Protein AF-A0AAV9B3M1-F1 (afdb_monomer_lite)

Radius of gyration: 14.3 Å; chains: 1; bounding box: 33×23×46 Å

Structure (mmCIF, N/CA/C/O backbone):
data_AF-A0AAV9B3M1-F1
#
_entry.id   AF-A0AAV9B3M1-F1
#
loop_
_atom_site.group_PDB
_atom_site.id
_atom_site.type_symbol
_atom_site.label_atom_id
_atom_site.label_alt_id
_atom_site.label_comp_id
_atom_site.label_asym_id
_atom_site.label_entity_id
_atom_site.label_seq_id
_atom_site.pdbx_PDB_ins_code
_atom_site.Cartn_x
_atom_site.Cartn_y
_atom_site.Cartn_z
_atom_site.occupancy
_atom_site.B_iso_or_equiv
_atom_site.auth_seq_id
_atom_site.auth_comp_id
_atom_site.auth_asym_id
_atom_site.auth_atom_id
_atom_site.pdbx_PDB_model_num
ATOM 1 N N . MET A 1 1 ? -18.473 13.541 -7.518 1.00 41.47 1 MET A N 1
ATOM 2 C CA . MET A 1 1 ? -18.076 12.246 -6.933 1.00 41.47 1 MET A CA 1
ATOM 3 C C . MET A 1 1 ? -17.031 12.593 -5.901 1.00 41.47 1 MET A C 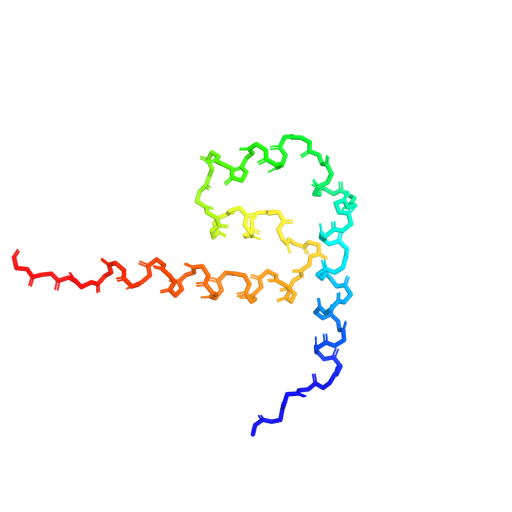1
ATOM 5 O O . MET A 1 1 ? -15.916 12.945 -6.260 1.00 41.47 1 MET A O 1
ATOM 9 N N . GLU A 1 2 ? -17.516 12.782 -4.683 1.00 50.19 2 GLU A N 1
ATOM 10 C CA . GLU A 1 2 ? -16.836 13.490 -3.603 1.00 50.19 2 GLU A CA 1
ATOM 11 C C . GLU A 1 2 ? -15.702 12.616 -3.069 1.00 50.19 2 GLU A C 1
ATOM 13 O O . GLU A 1 2 ? -15.886 11.420 -2.870 1.00 50.19 2 GLU A O 1
ATOM 18 N N . SER A 1 3 ? -14.507 13.181 -2.922 1.00 60.28 3 SER A N 1
ATOM 19 C CA . SER A 1 3 ? -13.397 12.494 -2.270 1.00 60.28 3 SER A CA 1
ATOM 20 C C . SER A 1 3 ? -13.757 12.337 -0.797 1.00 60.28 3 SER A C 1
ATOM 22 O O . SER A 1 3 ? -13.616 13.301 -0.049 1.00 60.28 3 SER A O 1
ATOM 24 N N . ASP A 1 4 ? -14.249 11.162 -0.396 1.00 77.50 4 ASP A N 1
ATOM 25 C CA . ASP A 1 4 ? -14.620 10.872 0.988 1.00 77.50 4 ASP A CA 1
ATOM 26 C C . ASP A 1 4 ? -13.456 11.245 1.929 1.00 77.50 4 ASP A C 1
ATOM 28 O O . ASP A 1 4 ? -12.404 10.586 1.911 1.00 77.50 4 ASP A O 1
ATOM 32 N N . PRO A 1 5 ? -13.592 12.300 2.753 1.00 77.62 5 PRO A N 1
ATOM 33 C CA . PRO A 1 5 ? -12.489 12.803 3.568 1.00 77.62 5 PRO A CA 1
ATOM 34 C C . PRO A 1 5 ? -12.011 11.755 4.580 1.00 77.62 5 PRO A C 1
ATOM 36 O O . PRO A 1 5 ? -10.830 11.705 4.917 1.00 77.62 5 PRO A O 1
ATOM 39 N N . GLU A 1 6 ? -12.897 10.849 4.998 1.00 82.12 6 GLU A N 1
ATOM 40 C CA . GLU A 1 6 ? -12.563 9.711 5.855 1.00 82.12 6 GLU A CA 1
ATOM 41 C C . GLU A 1 6 ? -11.653 8.684 5.169 1.00 82.12 6 GLU A C 1
ATOM 43 O O . GLU A 1 6 ? -10.752 8.125 5.800 1.00 82.12 6 GLU A O 1
ATOM 48 N N . VAL A 1 7 ? -11.858 8.428 3.875 1.00 81.06 7 VAL A N 1
ATOM 49 C CA . VAL A 1 7 ? -11.001 7.517 3.102 1.00 81.06 7 VAL A CA 1
ATOM 50 C C . VAL A 1 7 ? -9.628 8.152 2.908 1.00 81.06 7 VAL A C 1
ATOM 52 O O . VAL A 1 7 ? -8.608 7.477 3.063 1.00 81.06 7 VAL A O 1
ATOM 55 N N . GLN A 1 8 ? -9.589 9.461 2.646 1.00 81.69 8 GLN A N 1
ATOM 56 C CA . GLN A 1 8 ? -8.338 10.200 2.511 1.00 81.69 8 GLN A CA 1
ATOM 57 C C . GLN A 1 8 ? -7.545 10.252 3.829 1.00 81.69 8 GLN A C 1
ATOM 59 O O . GLN A 1 8 ? -6.334 10.037 3.806 1.00 81.69 8 GLN A O 1
ATOM 64 N N . ASP A 1 9 ? -8.202 10.454 4.976 1.00 86.81 9 ASP A N 1
ATOM 65 C CA . ASP A 1 9 ? -7.562 10.396 6.302 1.00 86.81 9 ASP A CA 1
ATOM 66 C C . ASP A 1 9 ? -6.969 9.005 6.584 1.00 86.81 9 ASP A C 1
ATOM 68 O O . ASP A 1 9 ? -5.801 8.876 6.968 1.00 86.81 9 ASP A O 1
ATOM 72 N N . ARG A 1 10 ? -7.730 7.936 6.308 1.00 86.56 10 ARG A N 1
ATOM 73 C CA . ARG A 1 10 ? -7.246 6.552 6.450 1.00 86.56 10 ARG A CA 1
ATOM 74 C C . ARG A 1 10 ? -6.060 6.272 5.532 1.00 86.56 10 ARG A C 1
ATOM 76 O O . ARG A 1 10 ? -5.098 5.632 5.962 1.00 86.56 10 ARG A O 1
ATOM 83 N N . LEU A 1 11 ? -6.100 6.764 4.294 1.00 86.50 11 LEU A N 1
ATOM 84 C CA . LEU A 1 11 ? -5.000 6.651 3.341 1.00 86.50 11 LEU A CA 1
ATOM 85 C C . LEU A 1 11 ? -3.760 7.394 3.840 1.00 86.50 11 LEU A C 1
ATOM 87 O O . LEU A 1 11 ? -2.675 6.822 3.816 1.00 86.50 11 LEU A O 1
ATOM 91 N N . GLN A 1 12 ? -3.899 8.630 4.327 1.00 85.19 12 GLN A N 1
ATOM 92 C CA . GLN A 1 12 ? -2.773 9.397 4.859 1.00 85.19 12 GLN A CA 1
ATOM 93 C C . GLN A 1 12 ? -2.151 8.733 6.087 1.00 85.19 12 GLN A C 1
ATOM 95 O O . GLN A 1 12 ? -0.927 8.666 6.177 1.00 85.19 12 GLN A O 1
ATOM 100 N N . LYS A 1 13 ? -2.959 8.173 6.994 1.00 87.75 13 LYS A N 1
ATOM 101 C CA . LYS A 1 13 ? -2.456 7.390 8.135 1.00 87.75 13 LYS A CA 1
ATOM 102 C C . LYS A 1 13 ? -1.677 6.158 7.678 1.00 87.75 13 LYS A C 1
ATOM 104 O O . LYS A 1 13 ? -0.574 5.916 8.162 1.00 87.75 13 LYS A O 1
ATOM 109 N N . GLN A 1 14 ? -2.206 5.413 6.707 1.00 87.81 14 GLN A N 1
ATOM 110 C CA . GLN A 1 14 ? -1.526 4.248 6.128 1.00 87.81 14 GLN A CA 1
ATOM 111 C C . GLN A 1 14 ? -0.244 4.632 5.369 1.00 87.81 14 GLN A C 1
ATOM 113 O O . GLN A 1 14 ? 0.765 3.936 5.465 1.00 87.81 14 GLN A O 1
ATOM 118 N N . LEU A 1 15 ? -0.257 5.755 4.648 1.00 85.88 15 LEU A N 1
ATOM 119 C CA . LEU A 1 15 ? 0.909 6.307 3.959 1.00 85.88 15 LEU A CA 1
ATOM 120 C C . LEU A 1 15 ? 1.987 6.717 4.959 1.00 85.88 15 LEU A C 1
ATOM 122 O O . LEU A 1 15 ? 3.157 6.405 4.762 1.00 85.88 15 LEU A O 1
ATOM 126 N N . ASN A 1 16 ? 1.600 7.389 6.041 1.00 86.25 16 ASN A N 1
ATOM 127 C CA . ASN A 1 16 ? 2.513 7.783 7.100 1.00 86.25 16 ASN A CA 1
ATOM 128 C C . ASN A 1 16 ? 3.124 6.546 7.778 1.00 86.25 16 ASN A C 1
ATOM 130 O O . ASN A 1 16 ? 4.337 6.489 7.931 1.00 86.25 16 ASN A O 1
ATOM 134 N N . TYR A 1 17 ? 2.326 5.511 8.055 1.00 84.00 17 TYR A N 1
ATOM 135 C CA . TYR A 1 17 ? 2.809 4.223 8.566 1.00 84.00 17 TYR A CA 1
ATOM 136 C C . TYR A 1 17 ? 3.845 3.563 7.635 1.00 84.00 17 TYR A C 1
ATOM 138 O O . TYR A 1 17 ? 4.893 3.096 8.086 1.00 84.00 17 TYR A O 1
ATOM 146 N N . TYR A 1 18 ? 3.585 3.583 6.324 1.00 81.06 18 TYR A N 1
ATOM 147 C CA . TYR A 1 18 ? 4.523 3.109 5.305 1.00 81.06 18 TYR A CA 1
ATOM 148 C C . TYR A 1 18 ? 5.810 3.954 5.251 1.00 81.06 18 TYR A C 1
ATOM 150 O O . TYR A 1 18 ? 6.912 3.404 5.232 1.00 81.06 18 TYR A O 1
ATOM 158 N N . LEU A 1 19 ? 5.691 5.287 5.257 1.00 80.94 19 LEU A N 1
ATOM 159 C CA . LEU A 1 19 ? 6.816 6.231 5.188 1.00 80.94 19 LEU A CA 1
ATOM 160 C C . LEU A 1 19 ? 7.693 6.208 6.435 1.00 80.94 19 LEU A C 1
ATOM 162 O O . LEU A 1 19 ? 8.913 6.307 6.320 1.00 80.94 19 LEU A O 1
ATOM 166 N N . GLN A 1 20 ? 7.092 6.016 7.609 1.00 81.50 20 GLN A N 1
ATOM 167 C CA . GLN A 1 20 ? 7.822 5.790 8.852 1.00 81.50 20 GLN A CA 1
ATOM 168 C C . GLN A 1 20 ? 8.656 4.504 8.807 1.00 81.50 20 GLN A C 1
ATOM 170 O O . GLN A 1 20 ? 9.460 4.286 9.708 1.00 81.50 20 GLN A O 1
ATOM 175 N N . LYS A 1 21 ? 8.498 3.669 7.761 1.00 69.25 21 LYS A N 1
ATOM 176 C CA . LYS A 1 21 ? 9.084 2.332 7.659 1.00 69.25 21 LYS A CA 1
ATOM 177 C C . LYS A 1 21 ? 8.870 1.609 8.978 1.00 69.25 21 LYS A C 1
ATOM 179 O O . LYS A 1 21 ? 9.838 1.173 9.589 1.00 69.25 21 LYS A O 1
ATOM 184 N N . SER A 1 22 ? 7.625 1.540 9.433 1.00 68.12 22 SER A N 1
ATOM 185 C CA . SER A 1 22 ? 7.241 0.847 10.661 1.00 68.12 22 SER A CA 1
ATOM 186 C C . SER A 1 22 ? 6.611 -0.507 10.321 1.00 68.12 22 SER A C 1
ATOM 188 O O . SER A 1 22 ? 5.957 -0.665 9.287 1.00 68.12 22 SER A O 1
ATOM 190 N N . GLY A 1 23 ? 6.836 -1.512 11.169 1.00 73.38 23 GLY A N 1
ATOM 191 C CA . GLY A 1 23 ? 6.311 -2.867 10.979 1.00 73.38 23 GLY A CA 1
ATOM 192 C C . GLY A 1 23 ? 7.017 -3.653 9.867 1.00 73.38 23 GLY A C 1
ATOM 193 O O . GLY A 1 23 ? 8.239 -3.770 9.840 1.00 73.38 23 GLY A O 1
ATOM 194 N N . LEU A 1 24 ? 6.246 -4.230 8.939 1.00 71.44 24 LEU A N 1
ATOM 195 C CA . LEU A 1 24 ? 6.794 -5.066 7.857 1.00 71.44 24 LEU A CA 1
ATOM 196 C C . LEU A 1 24 ? 7.656 -4.262 6.873 1.00 71.44 24 LEU A C 1
ATOM 198 O O . LEU A 1 24 ? 8.616 -4.788 6.316 1.00 71.44 24 LEU A O 1
ATOM 202 N N . PHE A 1 25 ? 7.365 -2.974 6.694 1.00 71.62 25 PHE A N 1
ATOM 203 C CA . PHE A 1 25 ? 8.097 -2.099 5.775 1.00 71.62 25 PHE A CA 1
ATOM 204 C C . PHE A 1 25 ? 9.489 -1.695 6.288 1.00 71.62 25 PHE A C 1
ATOM 206 O O . PHE A 1 25 ? 10.324 -1.253 5.499 1.00 71.62 25 PHE A O 1
ATOM 213 N N . SER A 1 26 ? 9.767 -1.886 7.584 1.00 75.62 26 SER A N 1
ATOM 214 C CA . SER A 1 26 ? 11.108 -1.751 8.177 1.00 75.62 26 SER A CA 1
ATOM 215 C C . SER A 1 26 ? 12.020 -2.919 7.823 1.00 75.62 26 SER A C 1
ATOM 217 O O . SER A 1 26 ? 13.242 -2.823 7.946 1.00 75.62 26 SER A O 1
ATOM 219 N N . TRP A 1 27 ? 11.438 -4.060 7.447 1.00 80.12 27 TRP A N 1
ATOM 220 C CA . TRP A 1 27 ? 12.186 -5.293 7.301 1.00 80.12 27 TRP A CA 1
ATOM 221 C C . TRP A 1 27 ? 13.013 -5.244 6.017 1.00 80.12 27 TRP A C 1
ATOM 223 O O . TRP A 1 27 ? 12.476 -5.176 4.911 1.00 80.12 27 TRP A O 1
ATOM 233 N N . GLY A 1 28 ? 14.339 -5.342 6.148 1.00 76.44 28 GLY A N 1
ATOM 234 C CA . GLY A 1 28 ? 15.260 -5.351 5.007 1.00 76.44 28 GLY A CA 1
ATOM 235 C C . GLY A 1 28 ? 14.902 -6.380 3.924 1.00 76.44 28 GLY A C 1
ATOM 236 O O . GLY A 1 28 ? 15.065 -6.103 2.742 1.00 76.44 28 GLY A O 1
ATOM 237 N N . THR A 1 29 ? 14.342 -7.534 4.294 1.00 78.00 29 THR A N 1
ATOM 238 C CA . THR A 1 29 ? 13.816 -8.552 3.373 1.00 78.00 29 THR A CA 1
ATOM 239 C C . THR A 1 29 ? 12.657 -8.036 2.522 1.00 78.00 29 THR A C 1
ATOM 241 O O . THR A 1 29 ? 12.623 -8.295 1.326 1.00 78.00 29 THR A O 1
ATOM 244 N N . ILE A 1 30 ? 11.735 -7.271 3.107 1.00 79.31 30 ILE A N 1
ATOM 245 C CA . ILE A 1 30 ? 10.578 -6.688 2.417 1.00 79.31 30 ILE A CA 1
ATOM 246 C C . ILE A 1 30 ? 11.040 -5.569 1.479 1.00 79.31 30 ILE A C 1
ATOM 248 O O . ILE A 1 30 ? 10.608 -5.504 0.330 1.00 79.31 30 ILE A O 1
ATOM 252 N N . VAL A 1 31 ? 12.002 -4.755 1.919 1.00 77.75 31 VAL A N 1
ATOM 253 C CA . VAL A 1 31 ? 12.637 -3.723 1.083 1.00 77.75 31 VAL A CA 1
ATOM 254 C C . VAL A 1 31 ? 13.395 -4.339 -0.098 1.00 77.75 31 VAL A C 1
ATOM 256 O O . VAL A 1 31 ? 13.255 -3.863 -1.218 1.00 77.75 31 VAL A O 1
ATOM 259 N N . ARG A 1 32 ? 14.146 -5.426 0.114 1.00 81.38 32 ARG A N 1
ATOM 260 C CA . ARG A 1 32 ? 14.844 -6.157 -0.962 1.00 81.38 32 ARG A CA 1
ATOM 261 C C . ARG A 1 32 ? 13.873 -6.856 -1.909 1.00 81.38 32 ARG A C 1
ATOM 263 O O . ARG A 1 32 ? 14.069 -6.829 -3.118 1.00 81.38 32 ARG A O 1
ATOM 270 N N . ALA A 1 33 ? 12.797 -7.436 -1.379 1.00 79.94 33 ALA A N 1
ATOM 271 C CA . ALA A 1 33 ? 11.751 -8.041 -2.195 1.00 79.94 33 ALA A CA 1
ATOM 272 C C . ALA A 1 33 ? 11.064 -7.005 -3.097 1.00 79.94 33 ALA A C 1
ATOM 274 O O . ALA A 1 33 ? 10.612 -7.360 -4.177 1.00 79.94 33 ALA A O 1
ATOM 275 N N . ARG A 1 34 ? 11.010 -5.725 -2.704 1.00 79.00 34 ARG A N 1
ATOM 276 C CA . ARG A 1 34 ? 10.471 -4.658 -3.563 1.00 79.00 34 ARG A CA 1
ATOM 277 C C . ARG A 1 34 ? 11.277 -4.483 -4.852 1.00 79.00 34 ARG A C 1
ATOM 279 O O . ARG A 1 34 ? 10.690 -4.166 -5.875 1.00 79.00 34 ARG A O 1
ATOM 286 N N . ASP A 1 35 ? 12.590 -4.670 -4.780 1.00 77.12 35 ASP A N 1
ATOM 287 C CA . ASP A 1 35 ? 13.505 -4.561 -5.922 1.00 77.12 35 ASP A CA 1
ATOM 288 C C . ASP A 1 35 ? 13.506 -5.842 -6.773 1.00 77.12 35 ASP A C 1
ATOM 290 O O . ASP A 1 35 ? 13.580 -5.799 -7.995 1.00 77.12 35 ASP A O 1
ATOM 294 N N . ASN A 1 36 ? 13.338 -6.998 -6.124 1.00 81.25 36 ASN A N 1
ATOM 295 C CA . ASN A 1 36 ? 13.364 -8.298 -6.790 1.00 81.25 36 ASN A CA 1
ATOM 296 C C . ASN A 1 36 ? 12.009 -8.743 -7.380 1.00 81.25 36 ASN A C 1
ATOM 298 O O . ASN A 1 36 ? 11.967 -9.663 -8.191 1.00 81.25 36 ASN A O 1
ATOM 302 N N . THR A 1 37 ? 10.895 -8.117 -6.981 1.00 79.94 37 THR A N 1
ATOM 303 C CA . THR A 1 37 ? 9.538 -8.501 -7.411 1.00 79.94 37 THR A CA 1
ATOM 304 C C . THR A 1 37 ? 8.839 -7.357 -8.136 1.00 79.94 37 THR A C 1
ATOM 306 O O . THR A 1 37 ? 9.074 -6.188 -7.847 1.00 79.94 37 THR A O 1
ATOM 309 N N . ILE A 1 38 ? 7.891 -7.689 -9.018 1.00 84.25 38 ILE A N 1
ATOM 310 C CA . ILE A 1 38 ? 7.022 -6.700 -9.667 1.00 84.25 38 ILE A CA 1
ATOM 311 C C . ILE A 1 38 ? 6.326 -5.857 -8.585 1.00 84.25 38 ILE A C 1
ATOM 313 O O . ILE A 1 38 ? 5.708 -6.427 -7.678 1.00 84.25 38 ILE A O 1
ATOM 317 N N . PRO A 1 39 ? 6.365 -4.517 -8.675 1.00 80.75 39 PRO A N 1
ATOM 318 C CA . PRO A 1 39 ? 5.888 -3.643 -7.609 1.00 80.75 39 PRO A CA 1
ATOM 319 C C . PRO A 1 39 ? 4.396 -3.850 -7.310 1.00 80.75 39 PRO A C 1
ATOM 321 O O . PRO A 1 39 ? 4.007 -3.835 -6.146 1.00 80.75 39 PRO A O 1
ATOM 324 N N . VAL A 1 40 ? 3.569 -4.148 -8.319 1.00 83.94 40 VAL A N 1
ATOM 325 C CA . VAL A 1 40 ? 2.155 -4.534 -8.129 1.00 83.94 40 VAL A CA 1
ATOM 326 C C . VAL A 1 40 ? 2.019 -5.789 -7.258 1.00 83.94 40 VAL A C 1
ATOM 328 O O . VAL A 1 40 ? 1.245 -5.795 -6.305 1.00 83.94 40 VAL A O 1
ATOM 331 N N . ASN A 1 41 ? 2.811 -6.826 -7.539 1.00 85.50 41 ASN A N 1
ATOM 332 C CA . ASN A 1 41 ? 2.767 -8.102 -6.823 1.00 85.50 41 ASN A CA 1
ATOM 333 C C . ASN A 1 41 ? 3.304 -7.974 -5.388 1.00 85.50 41 ASN A C 1
ATOM 335 O O . ASN A 1 41 ? 2.822 -8.618 -4.459 1.00 85.50 41 ASN A O 1
ATOM 339 N N . TRP A 1 42 ? 4.292 -7.101 -5.188 1.00 87.19 42 TRP A N 1
ATOM 340 C CA . TRP A 1 42 ? 4.798 -6.770 -3.862 1.00 87.19 42 TRP A 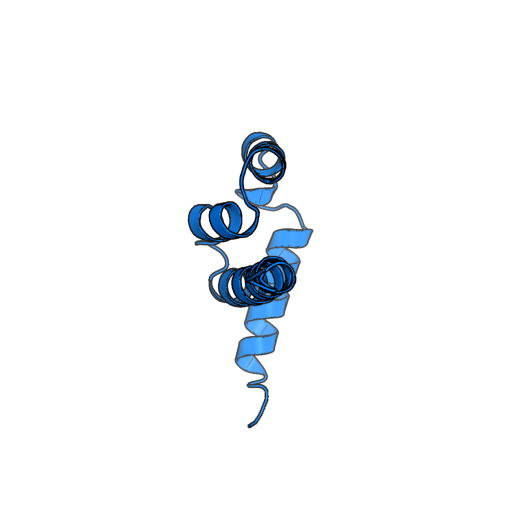CA 1
ATOM 341 C C . TRP A 1 42 ? 3.737 -6.061 -3.009 1.00 87.19 42 TRP A C 1
ATOM 343 O O . TRP A 1 42 ? 3.536 -6.427 -1.849 1.00 87.19 42 TRP A O 1
ATOM 353 N N . TRP A 1 43 ? 3.016 -5.090 -3.585 1.00 87.38 43 TRP A N 1
ATOM 354 C CA . TRP A 1 43 ? 1.911 -4.412 -2.900 1.00 87.38 43 TRP A CA 1
ATOM 355 C C . TRP A 1 43 ? 0.741 -5.354 -2.617 1.00 87.38 43 TRP A C 1
ATOM 357 O O . TRP A 1 43 ? 0.132 -5.240 -1.556 1.00 87.38 43 TRP A O 1
ATOM 367 N N . ASP A 1 44 ? 0.451 -6.308 -3.500 1.00 85.19 44 ASP A N 1
ATOM 368 C CA . ASP A 1 44 ? -0.550 -7.346 -3.241 1.00 85.19 44 ASP A CA 1
ATOM 369 C C . ASP A 1 44 ? -0.178 -8.207 -2.020 1.00 85.19 44 ASP A C 1
ATOM 371 O O . ASP A 1 44 ? -0.968 -8.341 -1.081 1.00 85.19 44 ASP A O 1
ATOM 375 N N . LYS A 1 45 ? 1.074 -8.684 -1.985 1.00 84.50 45 LYS A N 1
ATOM 376 C CA . LYS A 1 45 ? 1.578 -9.623 -0.974 1.00 84.50 45 LYS A 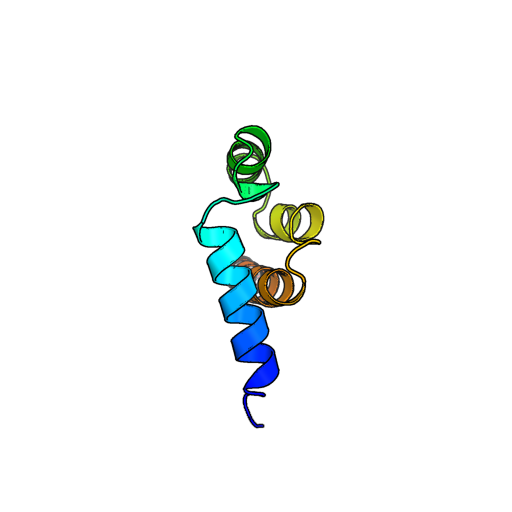CA 1
ATOM 377 C C . LYS A 1 45 ? 1.836 -8.997 0.398 1.00 84.50 45 LYS A C 1
ATOM 379 O O . LYS A 1 45 ? 1.565 -9.624 1.418 1.00 84.50 45 LYS A O 1
ATOM 384 N N . TYR A 1 46 ? 2.372 -7.776 0.439 1.00 82.88 46 TYR A N 1
ATOM 385 C CA . TYR A 1 46 ? 2.800 -7.115 1.682 1.00 82.88 46 TYR A CA 1
ATOM 386 C C . TYR A 1 46 ? 1.941 -5.905 2.067 1.00 82.88 46 TYR A C 1
ATOM 388 O O . TYR A 1 46 ? 1.960 -5.471 3.217 1.00 82.88 46 TYR A O 1
ATOM 396 N N . GLY A 1 47 ? 1.123 -5.390 1.146 1.00 83.56 47 GLY A N 1
ATOM 397 C CA . GLY A 1 47 ? 0.205 -4.277 1.394 1.00 83.56 47 GLY A CA 1
ATOM 398 C C . GLY A 1 47 ? -1.072 -4.660 2.148 1.00 83.56 47 GLY A C 1
ATOM 399 O O . GLY A 1 47 ? -1.969 -3.831 2.268 1.00 83.56 47 GLY A O 1
ATOM 400 N N . GLY A 1 48 ? -1.185 -5.887 2.668 1.00 82.69 48 GLY A N 1
ATOM 401 C CA . GLY A 1 48 ? -2.359 -6.336 3.427 1.00 82.69 48 GLY A CA 1
ATOM 402 C C . GLY A 1 48 ? -2.627 -5.523 4.702 1.00 82.69 48 GLY A C 1
ATOM 403 O O . GLY A 1 48 ? -3.781 -5.357 5.081 1.00 82.69 48 GLY A O 1
ATOM 404 N N . GLN A 1 49 ? -1.586 -4.955 5.324 1.00 79.50 49 GLN A N 1
ATOM 405 C CA . GLN A 1 49 ? -1.728 -4.082 6.502 1.00 79.50 49 GLN A CA 1
ATOM 406 C C . GLN A 1 49 ? -2.230 -2.672 6.163 1.00 79.50 49 GLN A C 1
ATOM 408 O O . GLN A 1 49 ? -2.676 -1.938 7.041 1.00 79.50 49 GLN A O 1
ATOM 413 N N . VAL A 1 50 ? -2.159 -2.288 4.889 1.00 87.44 50 VAL A N 1
ATOM 414 C CA . VAL A 1 50 ? -2.530 -0.962 4.394 1.00 87.44 50 VAL A CA 1
ATOM 415 C C . VAL A 1 50 ? -3.446 -1.109 3.172 1.00 87.44 50 VAL A C 1
ATOM 417 O O . VAL A 1 50 ? -3.048 -0.814 2.045 1.00 87.44 50 VAL A O 1
ATOM 420 N N . PRO A 1 51 ? -4.684 -1.607 3.356 1.00 85.00 51 PRO A N 1
ATOM 421 C CA . PRO A 1 51 ? -5.549 -2.003 2.247 1.00 85.00 51 PRO A CA 1
ATOM 422 C C . PRO A 1 51 ? -5.944 -0.838 1.332 1.00 85.00 51 PRO A C 1
ATOM 424 O O . PRO A 1 51 ? -6.091 -1.051 0.128 1.00 85.00 51 PRO A O 1
ATOM 427 N N . GLU A 1 52 ? -6.078 0.378 1.868 1.00 87.06 52 GLU A N 1
ATOM 428 C CA . GLU A 1 52 ? -6.422 1.567 1.079 1.00 87.06 52 GLU A CA 1
ATOM 429 C C . GLU A 1 52 ? -5.208 2.052 0.285 1.00 87.06 52 GLU A C 1
ATOM 431 O O . GLU A 1 52 ? -5.299 2.257 -0.927 1.00 87.06 52 GLU A O 1
ATOM 436 N N . LEU A 1 53 ? -4.037 2.122 0.929 1.00 87.00 53 LEU A N 1
ATOM 437 C CA . LEU A 1 53 ? -2.789 2.472 0.249 1.00 87.00 53 LEU A CA 1
ATOM 438 C C . LEU A 1 53 ? -2.425 1.454 -0.829 1.00 87.00 53 LEU A C 1
ATOM 440 O O . LEU A 1 53 ? -2.028 1.842 -1.923 1.00 87.00 53 LEU A O 1
ATOM 444 N N . ARG A 1 54 ? -2.614 0.161 -0.554 1.00 88.44 54 ARG A N 1
ATOM 445 C CA . ARG A 1 54 ? -2.400 -0.924 -1.512 1.00 88.44 54 ARG A CA 1
ATOM 446 C C . ARG A 1 54 ? -3.250 -0.737 -2.763 1.00 88.44 54 ARG A C 1
ATOM 448 O O . ARG A 1 54 ? -2.712 -0.844 -3.857 1.00 88.44 54 ARG A O 1
ATOM 455 N N . LYS A 1 55 ? -4.551 -0.452 -2.630 1.00 86.56 55 LYS A N 1
ATOM 456 C CA . LYS A 1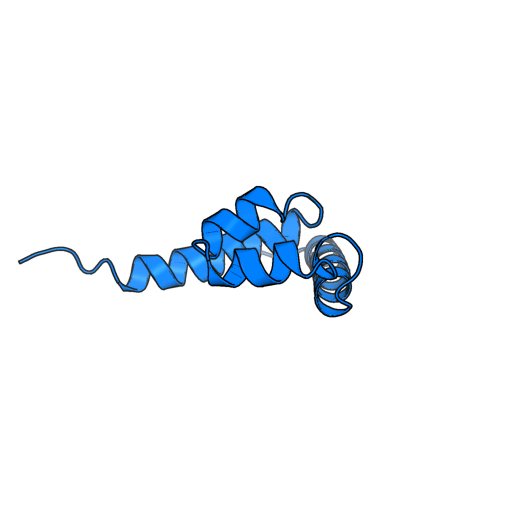 55 ? -5.438 -0.231 -3.788 1.00 86.56 55 LYS A CA 1
ATOM 457 C C . LYS A 1 55 ? -4.935 0.922 -4.655 1.00 86.56 55 LYS A C 1
ATOM 459 O O . LYS A 1 55 ? -4.868 0.784 -5.873 1.00 86.56 55 LYS A O 1
ATOM 464 N N . VAL A 1 56 ? -4.553 2.035 -4.027 1.00 86.19 56 VAL A N 1
ATOM 465 C CA . VAL A 1 56 ? -4.022 3.211 -4.731 1.00 86.19 56 VAL A CA 1
ATOM 466 C C . VAL A 1 56 ? -2.679 2.891 -5.390 1.00 86.19 56 VAL A C 1
ATOM 468 O O . VAL A 1 56 ? -2.497 3.182 -6.568 1.00 86.19 56 VAL A O 1
ATOM 471 N N . ALA A 1 57 ? -1.768 2.228 -4.679 1.00 86.56 57 ALA A N 1
ATOM 472 C CA . ALA A 1 57 ? -0.464 1.839 -5.198 1.00 86.56 57 ALA A CA 1
ATOM 473 C C . ALA A 1 57 ? -0.586 0.862 -6.375 1.00 86.56 57 ALA A C 1
ATOM 475 O O . ALA A 1 57 ? -0.002 1.110 -7.424 1.00 86.56 57 ALA A O 1
ATOM 476 N N . ILE A 1 58 ? -1.388 -0.200 -6.245 1.00 86.31 58 ILE A N 1
ATOM 477 C CA . ILE A 1 58 ? -1.665 -1.153 -7.329 1.00 86.31 58 ILE A CA 1
ATOM 478 C C . ILE A 1 58 ? -2.299 -0.438 -8.521 1.00 86.31 58 ILE A C 1
ATOM 480 O O . ILE A 1 58 ? -1.897 -0.695 -9.649 1.00 86.31 58 ILE A O 1
ATOM 484 N N . LYS A 1 59 ? -3.242 0.486 -8.297 1.00 85.25 59 LYS A N 1
ATOM 485 C CA . LYS A 1 59 ? -3.866 1.257 -9.378 1.00 85.25 59 LYS A CA 1
ATOM 486 C C . LYS A 1 59 ? -2.841 2.124 -10.106 1.00 85.25 59 LYS A C 1
ATOM 488 O O . LYS A 1 59 ? -2.751 2.038 -11.320 1.00 85.25 59 LYS A O 1
ATOM 493 N N . ILE A 1 60 ? -2.035 2.910 -9.393 1.00 84.38 60 ILE A N 1
ATOM 494 C CA . ILE A 1 60 ? -1.011 3.778 -10.001 1.00 84.38 60 ILE A CA 1
ATOM 495 C C . ILE A 1 60 ? 0.041 2.938 -10.741 1.00 84.38 60 ILE A C 1
ATOM 497 O O . ILE A 1 60 ? 0.338 3.194 -11.906 1.00 84.38 60 ILE A O 1
ATOM 501 N N . LEU A 1 61 ? 0.572 1.897 -10.098 1.00 81.81 61 LEU A N 1
ATOM 502 C CA . LEU A 1 61 ? 1.608 1.032 -10.669 1.00 81.81 61 LEU A CA 1
ATOM 503 C C . LEU A 1 61 ? 1.086 0.189 -11.837 1.00 81.81 61 LEU A C 1
ATOM 505 O O . LEU A 1 61 ? 1.777 0.038 -12.841 1.00 81.81 61 LEU A O 1
ATOM 509 N N . GLY A 1 62 ? -0.142 -0.317 -11.727 1.00 72.62 62 GLY A N 1
ATOM 510 C CA . GLY A 1 62 ? -0.842 -1.030 -12.790 1.00 72.62 62 GLY A CA 1
ATOM 511 C C . GLY A 1 62 ? -1.109 -0.130 -13.992 1.00 72.62 62 GLY A C 1
ATOM 512 O O . GLY A 1 62 ? -0.847 -0.540 -15.114 1.00 72.62 62 GLY A O 1
ATOM 513 N N . LEU A 1 63 ? -1.507 1.128 -13.770 1.00 69.69 63 LEU A N 1
ATOM 514 C CA . LEU A 1 63 ? -1.643 2.126 -14.8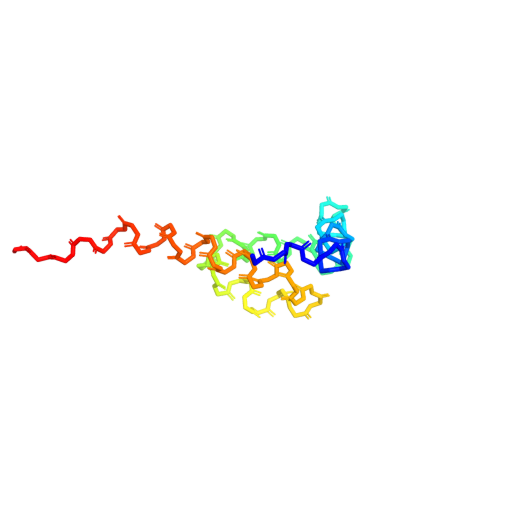37 1.00 69.69 63 LEU A CA 1
ATOM 515 C C . LEU A 1 63 ? -0.300 2.439 -15.513 1.00 69.69 63 LEU A C 1
ATOM 517 O O . LEU A 1 63 ? -0.256 2.620 -16.727 1.00 69.69 63 LEU A O 1
ATOM 521 N N . THR A 1 64 ? 0.804 2.451 -14.759 1.00 62.78 64 THR A N 1
ATOM 522 C CA . THR A 1 64 ? 2.139 2.694 -15.335 1.00 62.78 64 THR A CA 1
ATOM 523 C C . THR A 1 64 ? 2.638 1.484 -16.139 1.00 62.78 64 THR A C 1
ATOM 525 O O . THR A 1 64 ? 3.275 1.661 -17.172 1.00 62.78 64 THR A O 1
ATOM 528 N N . CYS A 1 65 ? 2.295 0.255 -15.726 1.00 54.50 65 CYS A N 1
ATOM 529 C CA . CYS A 1 65 ? 2.558 -0.959 -16.513 1.00 54.50 65 CYS A CA 1
ATOM 530 C C . CYS A 1 65 ? 1.664 -1.063 -17.761 1.00 54.50 65 CYS A C 1
ATOM 532 O O . CYS A 1 65 ? 2.153 -1.459 -18.816 1.00 54.50 65 CYS A O 1
ATOM 534 N N . SER A 1 66 ? 0.394 -0.648 -17.694 1.00 52.34 66 SER A N 1
ATOM 535 C CA . SER A 1 66 ? -0.489 -0.612 -18.870 1.00 52.34 66 SER A CA 1
ATOM 536 C C . SER A 1 66 ? -0.094 0.458 -19.890 1.00 52.34 66 SER A C 1
ATOM 538 O O . SER A 1 66 ? -0.457 0.338 -21.054 1.00 52.34 66 SER A O 1
ATOM 540 N N . SER A 1 67 ? 0.709 1.460 -19.513 1.00 51.38 67 SER A N 1
ATOM 541 C CA . SER A 1 67 ? 1.251 2.426 -20.478 1.00 51.38 67 SER A CA 1
ATOM 542 C C . SER A 1 67 ? 2.374 1.856 -21.361 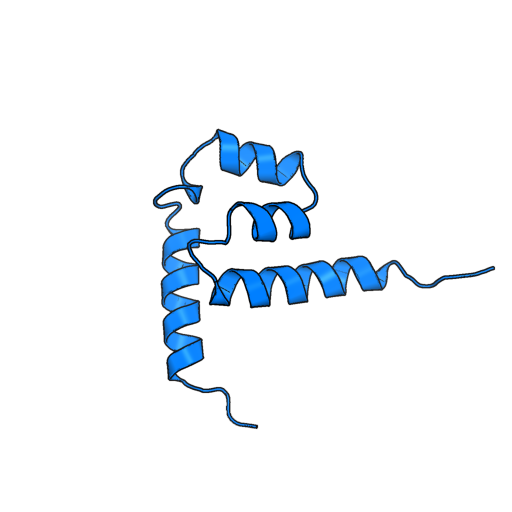1.00 51.38 67 SER A C 1
ATOM 544 O O . SER A 1 67 ? 2.831 2.550 -22.265 1.00 51.38 67 SER A O 1
ATOM 546 N N . SER A 1 68 ? 2.805 0.605 -21.140 1.00 53.50 68 SER A N 1
ATOM 547 C CA . SER A 1 68 ? 3.641 -0.155 -22.090 1.00 53.50 68 SER A CA 1
ATOM 548 C C . SER A 1 68 ? 2.836 -1.140 -22.948 1.00 53.50 68 SER A C 1
ATOM 550 O O . SER A 1 68 ? 3.407 -1.850 -23.769 1.00 53.50 68 SER A O 1
ATOM 552 N N . GLY A 1 69 ? 1.509 -1.171 -22.793 1.00 57.50 69 GLY A N 1
ATOM 553 C CA . GLY A 1 69 ? 0.593 -1.929 -23.638 1.00 57.50 69 GLY A CA 1
ATOM 554 C C . GLY A 1 69 ? 0.045 -1.086 -24.785 1.00 57.50 69 GLY A C 1
ATOM 555 O O . GLY A 1 69 ? -1.167 -0.951 -24.907 1.00 57.50 69 GLY A O 1
ATOM 556 N N . CYS A 1 70 ? 0.914 -0.521 -25.629 1.00 46.94 70 CYS A N 1
ATOM 557 C CA . CYS A 1 70 ? 0.523 -0.352 -27.027 1.00 46.94 70 CYS A CA 1
ATOM 558 C C . CYS A 1 70 ? 0.886 -1.662 -27.719 1.00 46.94 70 CYS A C 1
ATOM 560 O O . CYS A 1 70 ? 2.000 -1.871 -28.197 1.00 46.94 70 CYS A O 1
ATOM 562 N N . GLU A 1 71 ? -0.040 -2.604 -27.636 1.00 68.75 71 GLU A N 1
ATOM 563 C CA . GLU A 1 71 ? -0.018 -3.804 -28.445 1.00 68.75 71 GLU A CA 1
ATOM 564 C C . GLU A 1 71 ? -0.005 -3.430 -29.939 1.00 68.75 71 GLU A C 1
ATOM 566 O O . GLU A 1 71 ? -0.807 -2.614 -30.389 1.00 68.75 71 GLU A O 1
ATOM 571 N N . ARG A 1 72 ? 0.846 -4.144 -30.694 1.00 56.00 72 ARG A N 1
ATOM 572 C CA . ARG A 1 72 ? 0.593 -4.620 -32.068 1.00 56.00 72 ARG A CA 1
ATOM 573 C C . ARG A 1 72 ? 1.078 -3.758 -33.250 1.00 56.00 72 ARG A C 1
ATOM 575 O O . ARG A 1 72 ? 0.354 -2.914 -33.765 1.00 56.00 72 ARG A O 1
ATOM 582 N N . ASN A 1 73 ? 2.232 -4.151 -33.801 1.00 48.00 73 ASN A N 1
ATOM 583 C CA . ASN A 1 73 ? 2.341 -4.635 -35.188 1.00 48.00 73 ASN A CA 1
ATOM 584 C C . ASN A 1 73 ? 3.421 -5.718 -35.280 1.00 48.00 73 ASN A C 1
ATOM 586 O O . ASN A 1 73 ? 4.429 -5.592 -34.554 1.00 48.00 73 ASN A O 1
#

Foldseek 3Di:
DDPPVVLVVLLVVLVVCLVVCPDPSVDPVLVVVCVVDQVLVSLVVPVPVRVSNSVVSNVVSVVVVCVVPPDDD

Sequence (73 aa):
MESDPEVQDRLQKQLNYYLQKSGLFSWGTIVRARDNTIPVNWWDKYGGQVPELRKVAIKILGLTCSSSGCERN

pLDDT: mean 76.78, std 11.9, range [41.47, 88.44]

Secondary structure (DSSP, 8-state):
----HHHHHHHHHHHHHHHTT-GGGG-HHHHHHHHHS-HHHHHHHHGGG-HHHHHHHHHHHHHHHHTT-----

InterPro domains:
  IPR008906 HAT, C-terminal dimerisation domain [PF05699] (17-72)
  IPR012337 Ribonuclease H-like superfamily [SSF53098] (4-73)

Organism: Acorus gramineus (NCBI:txid55184)